Protein AF-L1JB18-F1 (afdb_monomer)

Nearest PDB structures (foldseek):
  7zw0-assembly1_sh  TM=7.018E-01  e=2.879E-09  Saccharomyces cerevisiae W303

Foldseek 3Di:
DQDAPQPAAQLRPDGGRDGPDPDPRNHAPAACQPQAPLNPDGGRHGRHHDHGDHQPDWDQDWDAAPVNPFIDGDGDGRSPPPHRQQQDWDPDQDPVNDHPPDTDGRDHPVDDDDADPDLQQDQDPVNPDGDPGD

Structure (mmCIF, N/CA/C/O backbone):
data_AF-L1JB18-F1
#
_entry.id   AF-L1JB18-F1
#
loop_
_atom_site.group_PDB
_atom_site.id
_atom_site.type_symbol
_atom_site.label_atom_id
_atom_site.label_alt_id
_atom_site.label_comp_id
_atom_site.label_asym_id
_atom_site.label_entity_id
_atom_site.label_seq_id
_atom_site.pdbx_PDB_ins_code
_atom_site.Cartn_x
_atom_site.Cartn_y
_atom_site.Cartn_z
_atom_site.occupancy
_atom_site.B_iso_or_equiv
_atom_site.auth_seq_id
_atom_site.auth_comp_id
_atom_site.auth_asym_id
_atom_site.au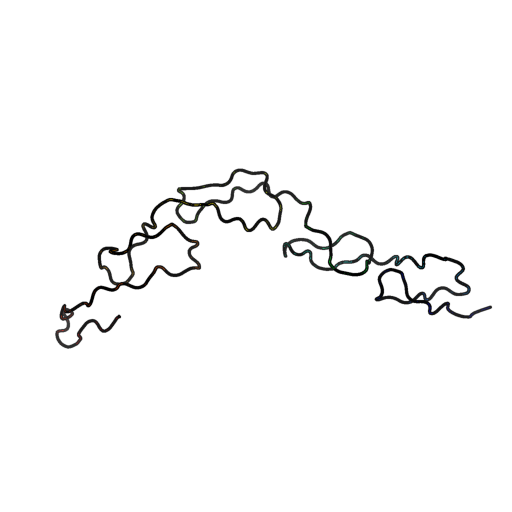th_atom_id
_atom_site.pdbx_PDB_model_num
ATOM 1 N N . CYS A 1 1 ? -29.312 -8.547 40.443 1.00 72.00 1 CYS A N 1
ATOM 2 C CA . CYS A 1 1 ? -29.649 -8.627 39.005 1.00 72.00 1 CYS A CA 1
ATOM 3 C C . CYS A 1 1 ? -28.509 -9.378 38.309 1.00 72.00 1 CYS A C 1
ATOM 5 O O . CYS A 1 1 ? -27.365 -9.090 38.623 1.00 72.00 1 CYS A O 1
ATOM 7 N N . ASN A 1 2 ? -28.805 -10.360 37.449 1.00 80.50 2 ASN A N 1
ATOM 8 C CA . ASN A 1 2 ? -27.811 -11.161 36.703 1.00 80.50 2 ASN A CA 1
ATOM 9 C C . ASN A 1 2 ? -27.931 -10.946 35.180 1.00 80.50 2 ASN A C 1
ATOM 11 O O . ASN A 1 2 ? -27.566 -11.804 34.385 1.00 80.50 2 ASN A O 1
ATOM 15 N N . GLN A 1 3 ? -28.494 -9.809 34.765 1.00 84.12 3 GLN A N 1
ATOM 16 C CA . GLN A 1 3 ? -28.699 -9.485 33.355 1.00 84.12 3 GLN A CA 1
ATOM 17 C C . GLN A 1 3 ? -27.407 -8.916 32.762 1.00 84.12 3 GLN A C 1
ATOM 19 O O . GLN A 1 3 ? -26.845 -7.945 33.281 1.00 84.12 3 GLN A O 1
ATOM 24 N N . THR A 1 4 ? -26.942 -9.526 31.675 1.00 89.44 4 THR A N 1
ATOM 25 C CA . THR A 1 4 ? -25.852 -8.999 30.848 1.00 89.44 4 THR A CA 1
ATOM 26 C C . THR A 1 4 ? -26.309 -7.735 30.134 1.00 89.44 4 THR A C 1
ATOM 28 O O . THR A 1 4 ? -27.431 -7.688 29.636 1.00 89.44 4 THR A O 1
ATOM 31 N N . CYS A 1 5 ? -25.441 -6.730 30.036 1.00 90.62 5 CYS A N 1
ATOM 32 C CA . CYS A 1 5 ? -25.796 -5.450 29.428 1.00 90.62 5 CYS A CA 1
ATOM 33 C C . CYS A 1 5 ? -26.253 -5.564 27.962 1.00 90.62 5 CYS A C 1
ATOM 35 O O . CYS A 1 5 ? -27.242 -4.949 27.572 1.00 90.62 5 CYS A O 1
ATOM 37 N N . GLY A 1 6 ? -25.525 -6.314 27.126 1.00 88.50 6 GLY A N 1
ATOM 38 C CA . GLY A 1 6 ? -25.871 -6.535 25.716 1.00 88.50 6 GLY A CA 1
ATOM 39 C C . GLY A 1 6 ? -25.710 -5.314 24.796 1.00 88.50 6 GLY A C 1
ATOM 40 O O . GLY A 1 6 ? -25.857 -5.443 23.582 1.00 88.50 6 GLY A O 1
ATOM 41 N N . LYS A 1 7 ? -25.379 -4.130 25.330 1.00 89.81 7 LYS A N 1
ATOM 42 C CA . LYS A 1 7 ? -25.145 -2.914 24.536 1.00 89.81 7 LYS A CA 1
ATOM 43 C C . LYS A 1 7 ? -23.860 -3.017 23.712 1.00 89.81 7 LYS A C 1
ATOM 45 O O . LYS A 1 7 ? -22.866 -3.600 24.147 1.00 89.81 7 LYS A O 1
ATOM 50 N N . MET A 1 8 ? -23.871 -2.409 22.529 1.00 90.88 8 MET A N 1
ATOM 51 C CA . MET A 1 8 ? -22.717 -2.370 21.631 1.00 90.88 8 MET A CA 1
ATOM 52 C C . MET A 1 8 ? -21.610 -1.471 22.192 1.00 90.88 8 MET A C 1
ATOM 54 O O . MET A 1 8 ? -21.865 -0.337 22.594 1.00 90.88 8 MET A O 1
ATOM 58 N N . LEU A 1 9 ? -20.379 -1.979 22.190 1.00 90.88 9 LEU A N 1
ATOM 59 C CA . LEU A 1 9 ? -19.195 -1.231 22.587 1.00 90.88 9 LEU A CA 1
ATOM 60 C C . LEU A 1 9 ? -18.865 -0.142 21.559 1.00 90.88 9 LEU A C 1
ATOM 62 O O . LEU A 1 9 ? -19.212 -0.239 20.379 1.00 90.88 9 LEU A O 1
ATOM 66 N N . SER A 1 10 ? -18.122 0.875 21.987 1.00 89.62 10 SER A N 1
ATOM 67 C CA . SER A 1 10 ? -17.729 2.030 21.170 1.00 89.62 10 SER A CA 1
ATOM 68 C C . SER A 1 10 ? -16.944 1.669 19.899 1.00 89.62 10 SER A C 1
ATOM 70 O O . SER A 1 10 ? -16.920 2.442 18.938 1.00 89.62 10 SER A O 1
ATOM 72 N N . CYS A 1 11 ? -16.344 0.474 19.842 1.00 89.25 11 CYS A N 1
ATOM 73 C CA . CYS A 1 11 ? -15.689 -0.049 18.645 1.00 89.25 11 CYS A CA 1
ATOM 74 C C . CYS A 1 11 ? -16.664 -0.437 17.517 1.00 89.25 11 CYS A C 1
ATOM 76 O O . CYS A 1 11 ? -16.260 -0.492 16.356 1.00 89.25 11 CYS A O 1
ATOM 78 N N . GLY A 1 12 ? -17.937 -0.693 17.835 1.00 88.19 12 GLY A N 1
ATOM 79 C CA . GLY A 1 12 ? -18.968 -1.105 16.879 1.00 88.19 12 GLY A CA 1
ATOM 80 C C . GLY A 1 12 ? -18.887 -2.563 16.413 1.00 88.19 12 GLY A C 1
ATOM 81 O O . GLY A 1 12 ? -19.592 -2.919 15.475 1.00 88.19 12 GLY A O 1
ATOM 82 N N . GLN A 1 13 ? -18.025 -3.388 17.019 1.00 87.25 13 GLN A N 1
ATOM 83 C CA . GLN A 1 13 ? -17.864 -4.813 16.674 1.00 87.25 13 GLN A CA 1
ATOM 84 C C . GLN A 1 13 ? -18.062 -5.764 17.859 1.00 87.25 13 GLN A C 1
ATOM 86 O O . GLN A 1 13 ? -18.291 -6.951 17.655 1.00 87.25 13 GLN A O 1
ATOM 91 N N . HIS A 1 14 ? -17.992 -5.259 19.089 1.00 89.75 14 HIS A N 1
ATOM 92 C CA . HIS A 1 14 ? -18.117 -6.062 20.300 1.00 89.75 14 HIS A CA 1
ATOM 93 C C . HIS A 1 14 ? -19.327 -5.617 21.116 1.00 89.75 14 HIS A C 1
ATOM 95 O O . HIS A 1 14 ? -19.746 -4.460 21.048 1.00 89.75 14 HIS A O 1
ATOM 101 N N . VAL A 1 15 ? -19.873 -6.536 21.903 1.00 91.44 15 VAL A N 1
ATOM 102 C CA . VAL A 1 15 ? -20.998 -6.289 22.809 1.00 91.44 15 VAL A CA 1
ATOM 103 C C . VAL A 1 15 ? -20.531 -6.381 24.255 1.00 91.44 15 VAL A C 1
ATOM 105 O O . VAL A 1 15 ? -19.619 -7.138 24.582 1.00 91.44 15 VAL A O 1
ATOM 108 N N . CYS A 1 16 ? -21.137 -5.587 25.130 1.00 91.94 16 CYS A N 1
ATOM 109 C CA . CYS A 1 16 ? -20.831 -5.604 26.549 1.00 91.94 16 CYS A CA 1
ATOM 110 C C . CYS A 1 16 ? -21.455 -6.832 27.215 1.00 91.94 16 CYS A C 1
ATOM 112 O O . CYS A 1 16 ? -22.678 -6.979 27.260 1.00 91.94 16 CYS A O 1
ATOM 114 N N . ILE A 1 17 ? -20.597 -7.690 27.766 1.00 89.44 17 ILE A N 1
ATOM 115 C CA . ILE A 1 17 ? -20.983 -8.920 28.473 1.00 89.44 17 ILE A CA 1
ATOM 116 C C . ILE A 1 17 ? -21.028 -8.748 29.999 1.00 89.44 17 ILE A C 1
ATOM 118 O O . ILE A 1 17 ? -21.299 -9.704 30.719 1.00 89.44 17 ILE A O 1
ATOM 122 N N . LEU A 1 18 ? -20.763 -7.539 30.506 1.00 89.12 18 LEU A N 1
ATOM 123 C CA . LEU A 1 18 ? -20.777 -7.260 31.941 1.00 89.12 18 LEU A CA 1
ATOM 124 C C . LEU A 1 18 ? -22.207 -7.329 32.491 1.00 89.12 18 LEU A C 1
ATOM 126 O O . LEU A 1 18 ? -23.150 -6.806 31.886 1.00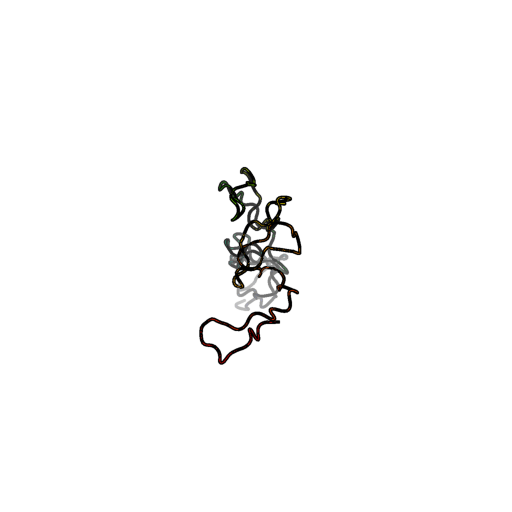 89.12 18 LEU A O 1
ATOM 130 N N . ALA A 1 19 ? -22.355 -7.954 33.659 1.00 91.12 19 ALA A N 1
ATOM 131 C CA . ALA A 1 19 ? -23.605 -7.962 34.406 1.00 91.12 19 ALA A CA 1
ATOM 132 C C . ALA A 1 19 ? -23.803 -6.611 35.107 1.00 91.12 19 ALA A C 1
ATOM 134 O O . ALA A 1 19 ? -22.873 -6.102 35.729 1.00 91.12 19 ALA A O 1
ATOM 135 N N . CYS A 1 20 ? -25.009 -6.043 35.021 1.00 87.56 20 CYS A N 1
ATOM 136 C CA . CYS A 1 20 ? -25.344 -4.747 35.636 1.00 87.56 20 CYS A CA 1
ATOM 137 C C . CYS A 1 20 ? -24.374 -3.603 35.264 1.00 87.56 20 CYS A C 1
ATOM 139 O O . CYS A 1 20 ? -23.924 -2.856 36.128 1.00 87.56 20 CYS A O 1
ATOM 141 N N . CYS A 1 21 ? -24.019 -3.483 33.982 1.00 87.50 21 CYS A N 1
ATOM 142 C CA . CYS A 1 21 ? -23.094 -2.450 33.511 1.00 87.50 21 CYS A CA 1
ATOM 143 C C . CYS A 1 21 ? -23.711 -1.039 33.590 1.00 87.50 21 CYS A C 1
ATOM 145 O O . CYS A 1 21 ? -24.758 -0.799 32.988 1.00 87.50 21 CYS A O 1
ATOM 147 N N . ASP A 1 22 ? -23.020 -0.118 34.268 1.00 88.12 22 ASP A N 1
ATOM 148 C CA . ASP A 1 22 ? -23.385 1.307 34.387 1.00 88.12 22 ASP A CA 1
ATOM 149 C C . ASP A 1 22 ? -22.492 2.232 33.533 1.00 88.12 22 ASP A C 1
ATOM 151 O O . ASP A 1 22 ? -22.695 3.439 33.477 1.00 88.12 22 ASP A O 1
ATOM 155 N N . ASP A 1 23 ? -21.501 1.680 32.823 1.00 86.38 23 ASP A N 1
ATOM 156 C CA . ASP A 1 23 ? -20.557 2.486 32.044 1.00 86.38 23 ASP A CA 1
ATOM 157 C C . ASP A 1 23 ? -21.284 3.213 30.894 1.00 86.38 23 ASP A C 1
ATOM 159 O O . ASP A 1 23 ? -21.859 2.559 30.027 1.00 86.38 23 ASP A O 1
ATOM 163 N N . PRO A 1 24 ? -21.286 4.552 30.815 1.00 85.94 24 PRO A N 1
ATOM 164 C CA . PRO A 1 24 ? -22.013 5.256 29.759 1.00 85.94 24 PRO A CA 1
ATOM 165 C C . PRO A 1 24 ? -21.299 5.195 28.399 1.00 85.94 24 PRO A C 1
ATOM 167 O O . PRO A 1 24 ? -21.940 5.378 27.365 1.00 85.94 24 PRO A O 1
ATOM 170 N N . LEU A 1 25 ? -19.987 4.934 28.377 1.00 85.81 25 LEU A N 1
ATOM 171 C CA . LEU A 1 25 ? -19.157 5.005 27.169 1.00 85.81 25 LEU A CA 1
ATOM 172 C C . LEU A 1 25 ? -18.996 3.658 26.453 1.00 85.81 25 LEU A C 1
ATOM 174 O O . LEU A 1 25 ? -18.649 3.638 25.271 1.00 85.81 25 LEU A O 1
ATOM 178 N N . HIS A 1 26 ? -19.235 2.550 27.154 1.00 89.75 26 HIS A N 1
ATOM 179 C CA . HIS A 1 26 ? -19.095 1.180 26.676 1.00 89.75 26 HIS A CA 1
ATOM 180 C C . HIS A 1 26 ? -17.771 0.985 25.917 1.00 89.75 26 HIS A C 1
ATOM 182 O O . HIS A 1 26 ? -17.737 0.542 24.767 1.00 89.75 26 HIS A O 1
ATOM 188 N N . LEU A 1 27 ? -16.656 1.377 26.543 1.00 88.75 27 LEU A N 1
ATOM 189 C CA . LEU A 1 27 ? -15.332 1.298 25.925 1.00 88.75 27 LEU A CA 1
ATOM 190 C C . LEU A 1 27 ? -14.919 -0.156 25.692 1.00 88.75 27 LEU A C 1
ATOM 192 O O . LEU A 1 27 ? -15.012 -0.998 26.582 1.00 88.75 27 LEU A O 1
ATOM 196 N N . CYS A 1 28 ? -14.409 -0.448 24.497 1.00 89.44 28 CYS A N 1
ATOM 197 C CA . CYS A 1 28 ? -13.895 -1.776 24.201 1.00 89.44 28 CYS A CA 1
ATOM 198 C C . CYS A 1 28 ? -12.505 -1.980 24.845 1.00 89.44 28 CYS A C 1
ATOM 200 O O . CYS A 1 28 ? -11.597 -1.186 24.573 1.00 89.44 28 CYS A O 1
ATOM 202 N N . PRO A 1 29 ? -12.313 -3.018 25.682 1.00 86.62 29 PRO A N 1
ATOM 203 C CA . PRO A 1 29 ? -11.020 -3.296 26.308 1.00 86.62 29 PRO A CA 1
ATOM 204 C C . PRO A 1 29 ? -10.048 -4.026 25.370 1.00 86.62 29 PRO A C 1
ATOM 206 O O . PRO A 1 29 ? -8.845 -3.996 25.611 1.00 86.62 29 PRO A O 1
ATOM 209 N N . GLU A 1 30 ? -10.564 -4.648 24.310 1.00 89.75 30 GLU A N 1
ATOM 210 C CA . GLU A 1 30 ? -9.790 -5.453 23.367 1.00 89.75 30 GLU A CA 1
ATOM 211 C C . GLU A 1 30 ? -8.807 -4.581 22.564 1.00 89.75 30 GLU A C 1
ATOM 213 O O . GLU A 1 30 ? -9.163 -3.468 22.144 1.00 89.75 30 GLU A O 1
ATOM 218 N N . PRO A 1 31 ? -7.584 -5.068 22.292 1.00 91.81 31 PRO A N 1
ATOM 219 C CA . PRO A 1 31 ? -6.696 -4.432 21.332 1.00 91.81 31 PRO A CA 1
ATOM 220 C C . PRO A 1 31 ? -7.277 -4.543 19.919 1.00 91.81 31 PRO A C 1
ATOM 222 O O . PRO A 1 31 ? -7.990 -5.484 19.578 1.00 91.81 31 PRO A O 1
ATOM 225 N N . CYS A 1 32 ? -6.968 -3.570 19.067 1.00 92.25 32 CYS A N 1
ATOM 226 C CA . CYS A 1 32 ? -7.426 -3.577 17.686 1.00 92.25 32 CYS A CA 1
ATOM 227 C C . CYS A 1 32 ? -6.808 -4.733 16.884 1.00 92.25 32 CYS A C 1
ATOM 229 O O . CYS A 1 32 ? -7.517 -5.404 16.139 1.00 92.25 32 CYS A O 1
ATOM 231 N N . GLY A 1 33 ? -5.487 -4.931 16.978 1.00 90.94 33 GLY A N 1
ATOM 232 C CA . GLY A 1 33 ? -4.761 -6.044 16.349 1.00 90.94 33 GLY A CA 1
ATOM 233 C C . GLY A 1 33 ? -4.771 -6.070 14.812 1.00 90.94 33 GLY A C 1
ATOM 234 O O . GLY A 1 33 ? -4.079 -6.882 14.204 1.00 90.94 33 GLY A O 1
ATOM 235 N N . ARG A 1 34 ? -5.520 -5.180 14.149 1.00 91.94 34 ARG A N 1
ATOM 236 C CA . ARG A 1 34 ? -5.628 -5.107 12.685 1.00 91.94 34 ARG A CA 1
ATOM 237 C C . ARG A 1 34 ? -4.316 -4.643 12.056 1.00 91.94 34 ARG A C 1
ATOM 239 O O . ARG A 1 34 ? -3.658 -3.740 12.570 1.00 91.94 34 ARG A O 1
ATOM 246 N N . GLN A 1 35 ? -3.956 -5.216 10.910 1.00 92.31 35 GLN A N 1
ATOM 247 C CA . GLN A 1 35 ? -2.770 -4.807 10.156 1.00 92.31 35 GLN A CA 1
ATOM 248 C C . GLN A 1 35 ? -2.920 -3.358 9.667 1.00 92.31 35 GLN A C 1
ATOM 250 O O . GLN A 1 35 ? -3.927 -2.980 9.062 1.00 92.31 35 GLN A O 1
ATOM 255 N N . LEU A 1 36 ? -1.914 -2.530 9.948 1.00 91.88 36 LEU A N 1
ATOM 256 C CA . LEU A 1 36 ? -1.870 -1.134 9.529 1.00 91.88 36 LEU A CA 1
ATOM 257 C C . LEU A 1 36 ? -1.761 -1.028 8.002 1.00 91.88 36 LEU A C 1
ATOM 259 O O . LEU A 1 36 ? -1.223 -1.925 7.349 1.00 91.88 36 LEU A O 1
ATOM 263 N N . PRO A 1 37 ? -2.163 0.111 7.408 1.00 87.25 37 PRO A N 1
ATOM 264 C CA . PRO A 1 37 ? -2.096 0.313 5.957 1.00 87.25 37 PRO A CA 1
ATOM 265 C C . PRO A 1 37 ? -0.676 0.229 5.366 1.00 87.25 37 PRO A C 1
ATOM 267 O O . PRO A 1 37 ? -0.529 0.137 4.150 1.00 87.25 37 PRO A O 1
ATOM 270 N N . CYS A 1 38 ? 0.376 0.265 6.194 1.00 86.69 38 CYS A N 1
ATOM 271 C CA . CYS A 1 38 ? 1.750 0.037 5.744 1.00 86.69 38 CYS A CA 1
ATOM 272 C C . CYS A 1 38 ? 2.064 -1.439 5.443 1.00 86.69 38 CYS A C 1
ATOM 274 O O . CYS A 1 38 ? 3.082 -1.706 4.814 1.00 86.69 38 CYS A O 1
ATOM 276 N N . GLY A 1 39 ? 1.230 -2.386 5.888 1.00 87.38 39 GLY A N 1
ATOM 277 C CA . GLY A 1 39 ? 1.403 -3.821 5.648 1.00 87.38 39 GLY A CA 1
ATOM 278 C C . GLY A 1 39 ? 2.489 -4.503 6.489 1.00 87.38 39 GLY A C 1
ATOM 279 O O . GLY A 1 39 ? 2.623 -5.716 6.411 1.00 87.38 39 GLY A O 1
ATOM 280 N N . LEU A 1 40 ? 3.241 -3.764 7.306 1.00 87.31 40 LEU A N 1
ATOM 281 C CA . LEU A 1 40 ? 4.351 -4.308 8.105 1.00 87.31 40 LEU A CA 1
ATOM 282 C C . LEU A 1 40 ? 4.079 -4.315 9.613 1.00 87.31 40 LEU A C 1
ATOM 284 O O . LEU A 1 40 ? 4.727 -5.045 10.350 1.00 87.31 40 LEU A O 1
ATOM 288 N N . HIS A 1 41 ? 3.139 -3.493 10.072 1.00 89.88 41 HIS A N 1
ATOM 289 C CA . HIS A 1 41 ? 2.878 -3.273 11.491 1.00 89.88 41 HIS A CA 1
ATOM 290 C C . HIS A 1 41 ? 1.410 -3.538 11.817 1.00 89.88 41 HIS A C 1
ATOM 292 O O . HIS A 1 41 ? 0.543 -3.398 10.952 1.00 89.88 41 HIS A O 1
ATOM 298 N N . PHE A 1 42 ? 1.134 -3.867 13.074 1.00 91.44 42 PHE A N 1
ATOM 299 C CA . PHE A 1 42 ? -0.213 -4.079 13.597 1.00 91.44 42 PHE A CA 1
ATOM 300 C C . PHE A 1 42 ? -0.668 -2.871 14.420 1.00 91.44 42 PHE A C 1
ATOM 302 O O . PHE A 1 42 ? 0.145 -2.090 14.910 1.00 91.44 42 PHE A O 1
ATOM 309 N N . CYS A 1 43 ? -1.979 -2.666 14.509 1.00 92.19 43 CYS A N 1
ATOM 310 C CA . CYS A 1 43 ? -2.573 -1.585 15.280 1.00 92.19 43 CYS A CA 1
ATOM 311 C C . CYS A 1 43 ? -2.534 -1.929 16.772 1.00 92.19 43 CYS A C 1
ATOM 313 O O . CYS A 1 43 ? -3.226 -2.841 17.221 1.00 92.19 43 CYS A O 1
ATOM 315 N N . GLU A 1 44 ? -1.739 -1.166 17.518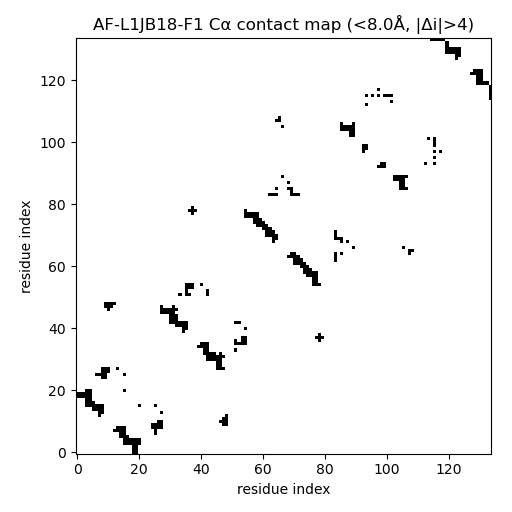 1.00 90.44 44 GLU A N 1
ATOM 316 C CA . GLU A 1 44 ? -1.574 -1.285 18.974 1.00 90.44 44 GLU A CA 1
ATOM 317 C C . GLU A 1 44 ? -2.605 -0.455 19.758 1.00 90.44 44 GLU A C 1
ATOM 319 O O . GLU A 1 44 ? -2.628 -0.469 20.986 1.00 90.44 44 GLU A O 1
ATOM 324 N N . ASP A 1 45 ? -3.465 0.290 19.059 1.00 90.25 45 ASP A N 1
ATOM 325 C CA . ASP A 1 45 ? -4.541 1.046 19.688 1.00 90.25 45 ASP A CA 1
ATOM 326 C C . ASP A 1 45 ? -5.645 0.115 20.206 1.00 90.25 45 ASP A C 1
ATOM 328 O O . ASP A 1 45 ? -5.809 -1.029 19.763 1.00 90.25 45 ASP A O 1
ATOM 332 N N . ARG A 1 46 ? -6.470 0.645 21.112 1.00 90.62 46 ARG A N 1
ATOM 333 C CA . ARG A 1 46 ? -7.710 -0.019 21.530 1.00 90.62 46 ARG A CA 1
ATOM 334 C C . ARG A 1 46 ? -8.623 -0.233 20.328 1.00 90.62 46 ARG A C 1
ATOM 336 O O . ARG A 1 46 ? -8.587 0.532 19.359 1.00 90.62 46 ARG A O 1
ATOM 343 N N . CYS A 1 47 ? -9.461 -1.262 20.398 1.00 91.75 47 CYS A N 1
ATOM 344 C CA . CYS A 1 47 ? -10.438 -1.531 19.358 1.00 91.75 47 CYS A CA 1
ATOM 345 C C . CYS A 1 47 ? -11.297 -0.283 19.118 1.00 91.75 47 CYS A C 1
ATOM 347 O O . CYS A 1 47 ? -11.845 0.323 20.039 1.00 91.75 47 CYS A O 1
ATOM 349 N N . HIS A 1 48 ? -11.372 0.123 17.857 1.00 90.62 48 HIS A N 1
ATOM 350 C CA . HIS A 1 48 ? -11.929 1.404 17.458 1.00 90.62 48 HIS A CA 1
ATOM 351 C C . HIS A 1 48 ? -12.776 1.237 16.201 1.00 90.62 48 HIS A C 1
ATOM 353 O O . HIS A 1 48 ? -12.530 0.367 15.360 1.00 90.62 48 HIS A O 1
ATOM 359 N N . LYS A 1 49 ? -13.745 2.130 16.027 1.00 89.94 49 LYS A N 1
ATOM 360 C CA . LYS A 1 49 ? -14.569 2.160 14.823 1.00 89.94 49 LYS A CA 1
ATOM 361 C C . LYS A 1 49 ? -13.769 2.7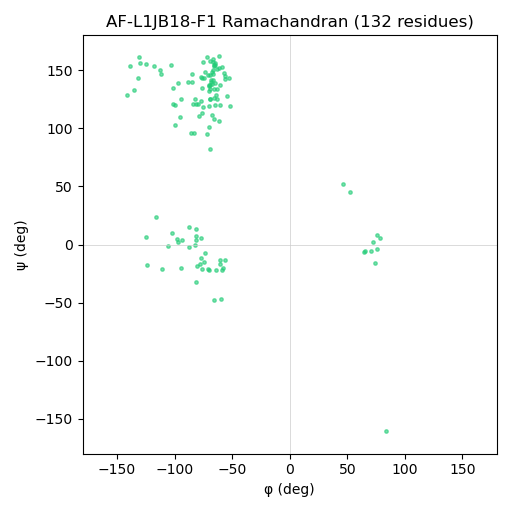27 13.642 1.00 89.94 49 LYS A C 1
ATOM 363 O O . LYS A 1 49 ? -12.966 3.643 13.804 1.00 89.94 49 LYS A O 1
ATOM 368 N N . GLY A 1 50 ? -13.987 2.195 12.441 1.00 89.00 50 GLY A N 1
ATOM 369 C CA . GLY A 1 50 ? -13.385 2.716 11.207 1.00 89.00 50 GLY A CA 1
ATOM 370 C C . GLY A 1 50 ? -11.962 2.223 10.916 1.00 89.00 50 GLY A C 1
ATOM 371 O O . GLY A 1 50 ? -11.542 1.167 11.393 1.00 89.00 50 GLY A O 1
ATOM 372 N N . LYS A 1 51 ? -11.240 2.964 10.062 1.00 89.50 51 LYS A N 1
ATOM 373 C CA . LYS A 1 51 ? -9.894 2.608 9.575 1.00 89.50 51 LYS A CA 1
ATOM 374 C C . LYS A 1 51 ? -8.830 2.873 10.638 1.00 89.50 51 LYS A C 1
ATOM 376 O O . LYS A 1 51 ? -8.918 3.862 11.360 1.00 89.50 51 LYS A O 1
ATOM 381 N N . CYS A 1 52 ? -7.818 2.009 10.709 1.00 90.88 52 CYS A N 1
ATOM 382 C CA . CYS A 1 52 ? -6.681 2.207 11.606 1.00 90.88 52 CYS A CA 1
ATOM 383 C C . CYS A 1 52 ? -5.878 3.451 11.219 1.00 90.88 52 CYS A C 1
ATOM 385 O O . CYS A 1 52 ? -5.858 3.868 10.053 1.00 90.88 52 CYS A O 1
ATOM 387 N N . ARG A 1 53 ? -5.188 4.028 12.206 1.00 88.56 53 ARG A N 1
ATOM 388 C CA . ARG A 1 53 ? -4.300 5.171 11.988 1.00 88.56 53 ARG A CA 1
ATOM 389 C C . ARG A 1 53 ? -3.153 4.823 11.034 1.00 88.56 53 ARG A C 1
ATOM 391 O O . ARG A 1 53 ? -2.843 3.658 10.784 1.00 88.56 53 ARG A O 1
ATOM 398 N N . LYS A 1 54 ? -2.503 5.846 10.476 1.00 88.19 54 LYS A N 1
ATOM 399 C CA . LYS A 1 54 ? -1.285 5.639 9.679 1.00 88.19 54 LYS A CA 1
ATOM 400 C C . LYS A 1 54 ? -0.158 5.122 10.574 1.00 88.19 54 LYS A C 1
ATOM 402 O O . LYS A 1 54 ? -0.137 5.377 11.776 1.00 88.19 54 LYS A O 1
ATOM 407 N N . CYS A 1 55 ? 0.791 4.417 9.967 1.00 88.75 55 CYS A N 1
ATOM 408 C CA . CYS A 1 55 ? 1.977 3.980 10.682 1.00 88.75 55 CYS A CA 1
ATOM 409 C C . CYS A 1 55 ? 2.818 5.196 11.100 1.00 88.75 55 CYS A C 1
ATOM 411 O O . CYS A 1 55 ? 3.174 6.017 10.255 1.00 88.75 55 CYS A O 1
ATOM 413 N N . SER A 1 56 ? 3.126 5.296 12.394 1.00 86.00 56 SER A N 1
ATOM 414 C CA . SER A 1 56 ? 3.991 6.348 12.954 1.00 86.00 56 SER A CA 1
ATOM 415 C C . SER A 1 56 ? 5.455 5.919 13.062 1.00 86.00 56 SER A C 1
ATOM 417 O O . SER A 1 56 ? 6.269 6.666 13.595 1.00 86.00 56 SER A O 1
ATOM 419 N N . GLN A 1 57 ? 5.788 4.719 12.582 1.00 86.56 57 GLN A N 1
ATOM 420 C CA . GLN A 1 57 ? 7.150 4.204 12.625 1.00 86.56 57 GLN A CA 1
ATOM 421 C C . GLN A 1 57 ? 8.010 4.856 11.544 1.00 86.56 57 GLN A C 1
ATOM 423 O O . GLN A 1 57 ? 7.553 5.110 10.422 1.00 86.56 57 GLN A O 1
ATOM 428 N N . TRP A 1 58 ? 9.272 5.091 11.886 1.00 86.12 58 TRP A N 1
ATOM 429 C CA . TRP A 1 58 ? 10.290 5.566 10.961 1.00 86.12 58 TRP A CA 1
ATOM 430 C C . TRP A 1 58 ? 11.115 4.389 10.451 1.00 86.12 58 TRP A C 1
ATOM 432 O O . TRP A 1 58 ? 11.456 3.469 11.187 1.00 86.12 58 TRP A O 1
ATOM 442 N N . VAL A 1 59 ? 11.427 4.420 9.165 1.00 84.88 59 VAL A N 1
ATOM 443 C CA . VAL A 1 59 ? 12.294 3.466 8.491 1.00 84.88 59 VAL A CA 1
ATOM 444 C C . VAL A 1 59 ? 13.671 4.105 8.370 1.00 84.88 59 VAL A C 1
ATOM 446 O O . VAL A 1 59 ? 13.824 5.165 7.756 1.00 84.88 59 VAL A O 1
ATOM 449 N N . TYR A 1 60 ? 14.664 3.448 8.967 1.00 84.38 60 TYR A N 1
ATOM 450 C CA . TYR A 1 60 ? 16.057 3.902 9.005 1.00 84.38 60 TYR A CA 1
ATOM 451 C C . TYR A 1 60 ? 16.939 3.244 7.938 1.00 84.38 60 TYR A C 1
ATOM 453 O O . TYR A 1 60 ? 18.141 3.486 7.880 1.00 84.38 60 TYR A O 1
ATOM 461 N N . THR A 1 61 ? 16.348 2.435 7.063 1.00 79.50 61 THR A N 1
ATOM 462 C CA . THR A 1 61 ? 17.044 1.847 5.920 1.00 79.50 61 THR A CA 1
ATOM 463 C C . THR A 1 61 ? 17.039 2.813 4.742 1.00 79.50 61 THR A C 1
ATOM 465 O O . THR A 1 61 ? 16.025 3.458 4.458 1.00 79.50 61 THR A O 1
ATOM 468 N N . SER A 1 62 ? 18.153 2.890 4.019 1.00 77.56 62 SER A N 1
ATOM 469 C CA . SER A 1 62 ? 18.218 3.630 2.763 1.00 77.56 62 SER A CA 1
ATOM 470 C C . SER A 1 62 ? 17.400 2.917 1.686 1.00 77.56 62 SER A C 1
ATOM 472 O O . SER A 1 62 ? 17.500 1.704 1.502 1.00 77.56 62 SER A O 1
ATOM 474 N N . LEU A 1 63 ? 16.585 3.675 0.950 1.00 78.06 63 LEU A N 1
ATOM 475 C CA . LEU A 1 63 ? 15.920 3.157 -0.242 1.00 78.06 63 LEU A CA 1
ATOM 476 C C . LEU A 1 63 ? 16.757 3.536 -1.454 1.00 78.06 63 LEU A C 1
ATOM 478 O O . LEU A 1 63 ? 16.825 4.710 -1.818 1.00 78.06 63 LEU A O 1
ATOM 482 N N . VAL A 1 64 ? 17.396 2.552 -2.072 1.00 79.31 64 VAL A N 1
ATOM 483 C CA . VAL A 1 64 ? 18.232 2.760 -3.255 1.00 79.31 64 VAL A CA 1
ATOM 484 C C . VAL A 1 64 ? 17.451 2.342 -4.497 1.00 79.31 64 VAL A C 1
ATOM 486 O O . VAL A 1 64 ? 16.796 1.301 -4.519 1.00 79.31 64 VAL A O 1
ATOM 489 N N . CYS A 1 65 ? 17.499 3.170 -5.538 1.00 79.56 65 CYS A N 1
ATOM 490 C CA . CYS A 1 65 ? 17.032 2.812 -6.870 1.00 79.56 65 CYS A CA 1
ATOM 491 C C . CYS A 1 65 ? 17.694 1.503 -7.311 1.00 79.56 65 CYS A C 1
ATOM 493 O O . CYS A 1 65 ? 18.888 1.314 -7.094 1.00 79.56 65 CYS A O 1
ATOM 495 N N . ALA A 1 66 ? 16.975 0.641 -8.029 1.00 75.44 66 ALA A N 1
ATOM 496 C CA . ALA A 1 66 ? 17.574 -0.563 -8.613 1.00 75.44 66 ALA A CA 1
ATOM 497 C C . ALA A 1 66 ? 18.741 -0.255 -9.576 1.00 75.44 66 ALA A C 1
ATOM 499 O O . ALA A 1 66 ? 19.594 -1.103 -9.813 1.00 75.44 66 ALA A O 1
ATOM 500 N N . CYS A 1 67 ? 18.776 0.966 -10.111 1.00 77.25 67 CYS A N 1
ATOM 501 C CA . CYS A 1 67 ? 19.851 1.512 -10.928 1.00 77.25 67 CYS A CA 1
ATOM 502 C C . CYS A 1 67 ? 21.098 1.958 -10.138 1.00 77.25 67 CYS A C 1
ATOM 504 O O . CYS A 1 67 ? 22.106 2.297 -10.747 1.00 77.25 67 CYS A O 1
ATOM 506 N N . GLY A 1 68 ? 21.025 2.048 -8.805 1.00 76.69 68 GLY A N 1
ATOM 507 C CA . GLY A 1 68 ? 22.099 2.545 -7.934 1.00 76.69 68 GLY A CA 1
ATOM 508 C C . GLY A 1 68 ? 22.316 4.065 -7.953 1.00 76.69 68 GLY A C 1
ATOM 509 O O . GLY A 1 68 ? 22.926 4.602 -7.037 1.00 76.69 68 GLY A O 1
ATOM 510 N N . SER A 1 69 ? 21.789 4.783 -8.948 1.00 78.44 69 SER A N 1
ATOM 511 C CA . SER A 1 69 ? 22.077 6.211 -9.165 1.00 78.44 69 SER A CA 1
ATOM 512 C C . SER A 1 69 ? 21.340 7.175 -8.231 1.00 78.44 69 SER A C 1
ATOM 514 O O . SER A 1 69 ? 21.705 8.343 -8.136 1.00 78.44 69 SER A O 1
ATOM 516 N N . THR A 1 70 ? 20.283 6.722 -7.561 1.00 78.12 70 THR A N 1
ATOM 517 C CA . THR A 1 70 ? 19.488 7.562 -6.657 1.00 78.12 70 THR A CA 1
ATOM 518 C C . THR A 1 70 ? 19.204 6.791 -5.383 1.00 78.12 70 THR A C 1
ATOM 520 O O . THR A 1 70 ? 18.778 5.639 -5.438 1.00 78.12 70 THR A O 1
ATOM 523 N N . SER A 1 71 ? 19.417 7.425 -4.236 1.00 80.25 71 SER A N 1
ATOM 524 C CA . SER A 1 71 ? 19.079 6.872 -2.930 1.00 80.25 71 SER A CA 1
ATOM 525 C C . SER A 1 71 ? 18.319 7.903 -2.112 1.00 80.25 71 SER A C 1
ATOM 527 O O . SER A 1 71 ? 18.590 9.101 -2.187 1.00 80.25 71 SER A O 1
ATOM 529 N N . VAL A 1 72 ? 17.345 7.441 -1.333 1.00 80.00 72 VAL A N 1
ATOM 530 C CA . VAL A 1 72 ? 16.692 8.282 -0.336 1.00 80.00 72 VAL A CA 1
ATOM 531 C C . VAL A 1 72 ? 17.257 7.943 1.027 1.00 80.00 72 VAL A C 1
ATOM 533 O O . VAL A 1 72 ? 17.214 6.789 1.465 1.00 80.00 72 VAL A O 1
ATOM 536 N N . LYS A 1 73 ? 17.825 8.967 1.665 1.00 79.19 73 LYS A N 1
ATOM 537 C CA . LYS A 1 73 ? 18.425 8.861 2.990 1.00 79.19 73 LYS A CA 1
ATOM 538 C C . LYS A 1 73 ? 17.331 8.668 4.053 1.00 79.19 73 LYS A C 1
ATOM 540 O O . LYS A 1 73 ? 16.240 9.225 3.906 1.00 79.19 73 LYS A O 1
ATOM 545 N N . PRO A 1 74 ? 17.607 7.894 5.111 1.00 83.06 74 PRO A N 1
ATOM 546 C CA . PRO A 1 74 ? 16.749 7.856 6.290 1.00 83.06 74 PRO A CA 1
ATOM 547 C C . PRO A 1 74 ? 16.762 9.211 7.034 1.00 83.06 74 PRO A C 1
ATOM 549 O O . PRO A 1 74 ? 17.718 9.972 6.869 1.00 83.06 74 PRO A O 1
ATOM 552 N N . PRO A 1 75 ? 15.751 9.515 7.874 1.00 83.38 75 PRO A N 1
ATOM 553 C CA . PRO A 1 75 ? 14.593 8.684 8.213 1.00 83.38 75 PRO A CA 1
ATOM 554 C C . PRO A 1 75 ? 13.409 8.882 7.251 1.00 83.38 75 PRO A C 1
ATOM 556 O O . PRO A 1 75 ? 13.064 9.995 6.859 1.00 83.38 75 PRO A O 1
ATOM 559 N N . ARG A 1 76 ? 12.740 7.783 6.893 1.00 85.25 76 ARG A N 1
ATOM 560 C CA . ARG A 1 76 ? 11.540 7.775 6.037 1.00 85.25 76 ARG A CA 1
ATOM 561 C C . ARG A 1 76 ? 10.318 7.349 6.836 1.00 85.25 76 ARG A C 1
ATOM 563 O O . ARG A 1 76 ? 10.442 6.547 7.752 1.00 85.25 76 ARG A O 1
ATOM 570 N N . LYS A 1 77 ? 9.121 7.822 6.488 1.00 84.88 77 LYS A N 1
ATOM 571 C CA . LYS A 1 77 ? 7.897 7.299 7.116 1.00 84.88 77 LYS A CA 1
ATOM 572 C C . LYS A 1 77 ? 7.638 5.863 6.649 1.00 84.88 77 LYS A C 1
ATOM 574 O O . LYS A 1 77 ? 7.776 5.553 5.466 1.00 84.88 77 LYS A O 1
ATOM 579 N N . CYS A 1 78 ? 7.267 4.971 7.564 1.00 85.19 78 CYS A N 1
ATOM 580 C CA . CYS A 1 78 ? 6.908 3.600 7.214 1.00 85.19 78 CYS A CA 1
ATOM 581 C C . CYS A 1 78 ? 5.670 3.574 6.306 1.00 85.19 78 CYS A C 1
ATOM 583 O O . CYS A 1 78 ? 4.673 4.250 6.561 1.00 85.19 78 CYS A O 1
ATOM 585 N N . GLY A 1 79 ? 5.734 2.779 5.236 1.00 75.81 79 GLY A N 1
ATOM 586 C CA . GLY A 1 79 ? 4.694 2.736 4.208 1.00 75.81 79 GLY A CA 1
ATOM 587 C C . GLY A 1 79 ? 4.757 3.895 3.210 1.00 75.81 79 GLY A C 1
ATOM 588 O O . GLY A 1 79 ? 3.879 3.994 2.353 1.00 75.81 79 GLY A O 1
ATOM 589 N N . ASP A 1 80 ? 5.780 4.753 3.284 1.00 74.94 80 ASP A N 1
ATOM 590 C CA . ASP A 1 80 ? 6.026 5.774 2.274 1.00 74.94 80 ASP A CA 1
ATOM 591 C C . ASP A 1 80 ? 6.547 5.124 0.984 1.00 74.94 80 ASP A C 1
ATOM 593 O O . ASP A 1 80 ? 7.733 4.811 0.821 1.00 74.94 80 ASP A O 1
ATOM 597 N N . LYS A 1 81 ? 5.597 4.875 0.078 1.00 65.56 81 LYS A N 1
ATOM 598 C CA . LYS A 1 81 ? 5.815 4.304 -1.254 1.00 65.56 81 LYS A CA 1
ATOM 599 C C . LYS A 1 81 ? 6.280 5.346 -2.268 1.00 65.56 81 LYS A C 1
ATOM 601 O O . LYS A 1 81 ? 6.237 5.051 -3.461 1.00 65.56 81 LYS A O 1
ATOM 606 N N . SER A 1 82 ? 6.693 6.549 -1.847 1.00 62.94 82 SER A N 1
ATOM 607 C CA . SER A 1 82 ? 7.326 7.465 -2.790 1.00 62.94 82 SER A CA 1
ATOM 608 C C . SER A 1 82 ? 8.598 6.785 -3.298 1.00 62.94 82 SER A C 1
ATOM 610 O O . SER A 1 82 ? 9.577 6.557 -2.571 1.00 62.94 82 SER A O 1
ATOM 612 N N . LEU A 1 83 ? 8.526 6.324 -4.547 1.00 60.53 83 LEU A N 1
ATOM 613 C CA . LEU A 1 83 ? 9.682 5.791 -5.241 1.00 60.53 83 LEU A CA 1
ATOM 614 C C . LEU A 1 83 ? 10.759 6.883 -5.217 1.00 60.53 83 LEU A C 1
ATOM 616 O O . LEU A 1 83 ? 10.417 8.065 -5.320 1.00 60.53 83 LEU A O 1
ATOM 620 N N . PRO A 1 84 ? 12.048 6.528 -5.064 1.00 65.12 84 PRO A N 1
ATOM 621 C CA . PRO A 1 84 ? 13.108 7.486 -5.335 1.00 65.12 84 PRO A CA 1
ATOM 622 C C . PRO A 1 84 ? 12.835 8.040 -6.732 1.00 65.12 84 PRO A C 1
ATOM 624 O O . PRO A 1 84 ? 12.755 7.254 -7.678 1.00 65.12 84 PRO A O 1
ATOM 627 N N . LEU A 1 85 ? 12.624 9.355 -6.849 1.00 66.00 85 LEU A N 1
ATOM 628 C CA . LEU A 1 85 ? 12.396 10.005 -8.135 1.00 66.00 85 LEU A CA 1
ATOM 629 C C . LEU A 1 85 ? 13.717 9.955 -8.903 1.00 66.00 85 LEU A C 1
ATOM 631 O O . LEU A 1 85 ? 14.549 10.856 -8.836 1.00 66.00 85 LEU A O 1
ATOM 635 N N . CYS A 1 86 ? 13.964 8.814 -9.533 1.00 75.06 86 CYS A N 1
ATOM 636 C CA . CYS A 1 86 ? 15.162 8.585 -10.297 1.00 75.06 86 CYS A CA 1
ATOM 637 C C . CYS A 1 86 ? 14.946 9.188 -11.680 1.00 75.06 86 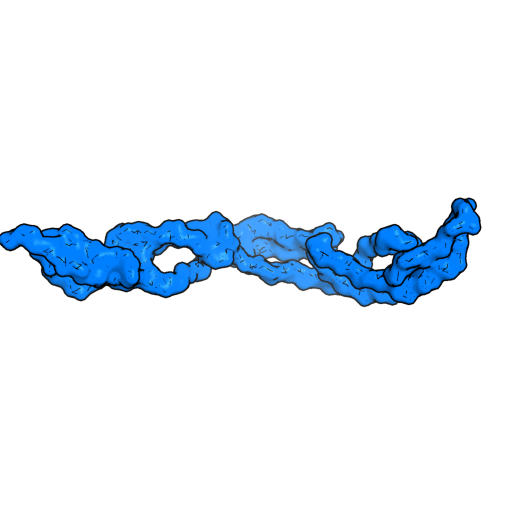CYS A C 1
ATOM 639 O O . CYS A 1 86 ? 14.379 8.557 -12.568 1.00 75.06 86 CYS A O 1
ATOM 641 N N . SER A 1 87 ? 15.419 10.418 -11.855 1.00 76.50 87 SER A N 1
ATOM 642 C CA . SER A 1 87 ? 15.372 11.127 -13.138 1.00 76.50 87 SER A CA 1
ATOM 643 C C . SER A 1 87 ? 16.434 10.644 -14.134 1.00 76.50 87 SER A C 1
ATOM 645 O O . SER A 1 87 ? 16.589 11.231 -15.200 1.00 76.50 87 SER A O 1
ATOM 647 N N . ASN A 1 88 ? 17.188 9.590 -13.802 1.00 82.38 88 ASN A N 1
ATOM 648 C CA . ASN A 1 88 ? 18.164 9.010 -14.718 1.00 82.38 88 ASN A CA 1
ATOM 649 C C . ASN A 1 88 ? 17.464 8.217 -15.825 1.00 82.38 88 ASN A C 1
ATOM 651 O O . ASN A 1 88 ? 16.425 7.598 -15.599 1.00 82.38 88 ASN A O 1
ATOM 655 N N . ILE A 1 89 ? 18.072 8.197 -17.009 1.00 82.75 89 ILE A N 1
ATOM 656 C CA . ILE A 1 89 ? 17.612 7.371 -18.128 1.00 82.75 89 ILE A CA 1
ATOM 657 C C . ILE A 1 89 ? 17.883 5.898 -17.804 1.00 82.75 89 ILE A C 1
ATOM 659 O O . ILE A 1 89 ? 18.949 5.549 -17.284 1.00 82.75 89 ILE A O 1
ATOM 663 N N . CYS A 1 90 ? 16.921 5.028 -18.104 1.00 83.44 90 CYS A N 1
ATOM 664 C CA . CYS A 1 90 ? 17.088 3.591 -17.953 1.00 83.44 90 CYS A CA 1
ATOM 665 C C . CYS A 1 90 ? 18.206 3.081 -18.882 1.00 83.44 90 CYS A C 1
ATOM 667 O O . CYS A 1 90 ? 18.168 3.298 -20.090 1.00 83.44 90 CYS A O 1
ATOM 669 N N . ARG A 1 91 ? 19.210 2.395 -18.318 1.00 80.56 91 ARG A N 1
ATOM 670 C CA . ARG A 1 91 ? 20.351 1.821 -19.066 1.00 80.56 91 ARG A CA 1
ATOM 671 C C . ARG A 1 91 ? 20.237 0.313 -19.289 1.00 80.56 91 ARG A C 1
ATOM 673 O O . ARG A 1 91 ? 21.210 -0.323 -19.682 1.00 80.56 91 ARG A O 1
ATOM 680 N N . VAL A 1 92 ? 19.083 -0.275 -18.981 1.00 78.62 92 VAL A N 1
ATOM 681 C CA . VAL A 1 92 ? 18.859 -1.710 -19.181 1.00 78.62 92 VAL A CA 1
ATOM 682 C C . VAL A 1 92 ? 18.774 -1.972 -20.690 1.00 78.62 92 VAL A C 1
ATOM 684 O O . VAL A 1 92 ? 17.902 -1.391 -21.338 1.00 78.62 92 VAL A O 1
ATOM 687 N N . PRO A 1 93 ? 19.662 -2.802 -21.270 1.00 75.25 93 PRO A N 1
ATOM 688 C CA . PRO A 1 93 ? 19.597 -3.115 -22.690 1.00 75.25 93 PRO A CA 1
ATOM 689 C C . PRO A 1 93 ? 18.329 -3.932 -22.979 1.00 75.25 93 PRO A C 1
ATOM 691 O O . PRO A 1 93 ? 17.991 -4.830 -22.199 1.00 75.25 93 PRO A O 1
ATOM 694 N N . PRO A 1 94 ? 17.609 -3.642 -24.074 1.00 72.81 94 PRO A N 1
ATOM 695 C CA . PRO A 1 94 ? 16.409 -4.387 -24.412 1.00 72.81 94 PRO A CA 1
ATOM 696 C C . PRO A 1 94 ? 16.765 -5.842 -24.768 1.00 72.81 94 PRO A C 1
ATOM 698 O O . PRO A 1 94 ? 17.817 -6.099 -25.363 1.00 72.81 94 PRO A O 1
ATOM 701 N N . PRO A 1 95 ? 15.887 -6.812 -24.454 1.00 71.31 95 PRO A N 1
ATOM 702 C CA . PRO A 1 95 ? 16.160 -8.235 -24.673 1.00 71.31 95 PRO A CA 1
ATOM 703 C C . PRO A 1 95 ? 16.323 -8.595 -26.156 1.00 71.31 95 PRO A C 1
ATOM 705 O O . PRO A 1 95 ? 16.954 -9.596 -26.480 1.00 71.31 95 PRO A O 1
ATOM 708 N N . CYS A 1 96 ? 15.790 -7.773 -27.065 1.00 69.81 96 CYS A N 1
ATOM 709 C CA . CYS A 1 96 ? 15.934 -7.950 -28.509 1.00 69.81 96 CYS A CA 1
ATOM 710 C C . CYS A 1 96 ? 17.338 -7.603 -29.041 1.00 69.81 96 CYS A C 1
ATOM 712 O O . CYS A 1 96 ? 17.602 -7.823 -30.220 1.00 69.81 96 CYS A O 1
ATOM 714 N N . GLY A 1 97 ? 18.236 -7.051 -28.212 1.00 70.19 97 GLY A N 1
ATOM 715 C CA . GLY A 1 97 ? 19.607 -6.701 -28.606 1.00 70.19 97 GLY A CA 1
ATOM 716 C C . GLY A 1 97 ? 19.723 -5.485 -29.535 1.00 70.19 97 GLY A C 1
ATOM 717 O O . GLY A 1 97 ? 20.829 -5.136 -29.947 1.00 70.19 97 GLY A O 1
ATOM 718 N N . HIS A 1 98 ? 18.610 -4.824 -29.865 1.00 70.06 98 HIS A N 1
ATOM 719 C CA . HIS A 1 98 ? 18.614 -3.552 -30.586 1.00 70.06 98 HIS A CA 1
ATOM 720 C C . HIS A 1 98 ? 19.026 -2.396 -29.670 1.00 70.06 98 HIS A C 1
ATOM 722 O O . HIS A 1 98 ? 18.891 -2.466 -28.449 1.00 70.06 98 HIS A O 1
ATOM 728 N N . GLN A 1 99 ? 19.525 -1.305 -30.251 1.00 64.31 99 GLN A N 1
ATOM 729 C CA . GLN A 1 99 ? 19.792 -0.103 -29.466 1.00 64.31 99 GLN A CA 1
ATOM 730 C C . GLN A 1 99 ? 18.467 0.472 -28.932 1.00 64.31 99 GLN A C 1
ATOM 732 O O . GLN A 1 99 ? 17.470 0.474 -29.659 1.00 64.31 99 GLN A O 1
ATOM 737 N N . PRO A 1 100 ? 18.423 0.941 -27.674 1.00 65.12 100 PRO A N 1
ATOM 738 C CA . PRO A 1 100 ? 17.224 1.548 -27.113 1.00 65.12 100 PRO A CA 1
ATOM 739 C C . PRO A 1 100 ? 16.922 2.855 -27.854 1.00 65.12 100 PRO A C 1
ATOM 741 O O . PRO A 1 100 ? 17.638 3.839 -27.703 1.00 65.12 100 PRO A O 1
ATOM 744 N N . ILE A 1 101 ? 15.872 2.851 -28.678 1.00 66.00 101 ILE A N 1
ATOM 745 C CA . ILE A 1 101 ? 15.463 4.033 -29.457 1.00 66.00 101 ILE A CA 1
ATOM 746 C C . ILE A 1 101 ? 14.645 5.002 -28.608 1.00 66.00 101 ILE A C 1
ATOM 748 O O .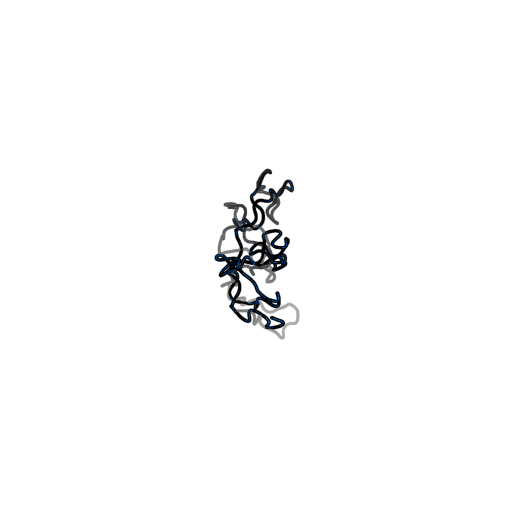 ILE A 1 101 ? 14.712 6.211 -28.808 1.00 66.00 101 ILE A O 1
ATOM 752 N N . ILE A 1 102 ? 13.875 4.477 -27.654 1.00 72.81 102 ILE A N 1
ATOM 753 C CA . ILE A 1 102 ? 12.994 5.274 -26.805 1.00 72.81 102 ILE A CA 1
ATOM 754 C C . ILE A 1 102 ? 13.706 5.488 -25.466 1.00 72.81 102 ILE A C 1
ATOM 756 O O . ILE A 1 102 ? 13.750 4.559 -24.658 1.00 72.81 102 ILE A O 1
ATOM 760 N N . PRO A 1 103 ? 14.291 6.674 -25.211 1.00 77.56 103 PRO A N 1
ATOM 761 C CA . PRO A 1 103 ? 14.824 6.986 -23.897 1.00 77.56 103 PRO A CA 1
ATOM 762 C C . PRO A 1 103 ? 13.662 7.140 -22.914 1.00 77.56 103 PRO A C 1
ATOM 764 O O . PRO A 1 103 ? 12.754 7.942 -23.125 1.00 77.56 103 PRO A O 1
ATOM 767 N N . HIS A 1 104 ? 13.695 6.391 -21.815 1.00 80.19 104 HIS A N 1
ATOM 768 C CA . HIS A 1 104 ? 12.703 6.493 -20.747 1.00 80.19 104 HIS A CA 1
ATOM 769 C C . HIS A 1 104 ? 13.364 6.617 -19.376 1.00 80.19 104 HIS A C 1
ATOM 771 O O . HIS A 1 104 ? 14.518 6.228 -19.170 1.00 80.19 104 HIS A O 1
ATOM 777 N N . SER A 1 105 ? 12.626 7.189 -18.425 1.00 83.62 105 SER A N 1
ATOM 778 C CA . SER A 1 105 ? 13.088 7.355 -17.048 1.00 83.62 105 SER A CA 1
ATOM 779 C C . SER A 1 105 ? 13.267 6.009 -16.353 1.00 83.62 105 SER A C 1
ATOM 781 O O . SER A 1 105 ? 12.602 5.021 -16.669 1.00 83.62 105 SER A O 1
ATOM 783 N N . CYS A 1 106 ? 14.158 5.973 -15.368 1.00 83.94 106 CYS A N 1
ATOM 784 C CA . CYS A 1 106 ? 14.364 4.794 -14.554 1.00 83.94 106 CYS A CA 1
ATOM 785 C C . CYS A 1 106 ? 13.079 4.419 -13.807 1.00 83.94 106 CYS A C 1
ATOM 787 O O . CYS A 1 106 ? 12.400 5.250 -13.209 1.00 83.94 106 CYS A O 1
ATOM 789 N N . HIS A 1 107 ? 12.793 3.126 -13.793 1.00 80.31 107 HIS A N 1
ATOM 790 C CA . HIS A 1 107 ? 11.631 2.543 -13.145 1.00 80.31 107 HIS A CA 1
ATOM 791 C C . HIS A 1 107 ? 12.072 1.355 -12.277 1.00 80.31 107 HIS A C 1
ATOM 793 O O . HIS A 1 107 ? 13.179 0.829 -12.446 1.00 80.31 107 HIS A O 1
ATOM 799 N N . PRO A 1 108 ? 11.247 0.919 -11.313 1.00 76.62 108 PRO A N 1
ATOM 800 C CA . PRO A 1 108 ? 11.483 -0.338 -10.613 1.00 76.62 108 PRO A CA 1
ATOM 801 C C . PRO A 1 108 ? 11.558 -1.514 -11.601 1.00 76.62 108 PRO A C 1
ATOM 803 O O . PRO A 1 108 ? 10.848 -1.533 -12.607 1.00 76.62 108 PRO A O 1
ATOM 806 N N . ARG A 1 109 ? 12.376 -2.531 -11.281 1.00 74.06 109 ARG A N 1
ATOM 807 C CA . ARG A 1 109 ? 12.559 -3.743 -12.116 1.00 74.06 109 ARG A CA 1
ATOM 808 C C . ARG A 1 109 ? 11.270 -4.541 -12.333 1.00 74.06 109 ARG A C 1
ATOM 810 O O . ARG A 1 109 ? 11.214 -5.368 -13.230 1.00 74.06 109 ARG A O 1
ATOM 817 N N . SER A 1 110 ? 10.255 -4.297 -11.509 1.00 78.88 110 SER A N 1
ATOM 818 C CA . SER A 1 110 ? 8.923 -4.890 -11.630 1.00 78.88 110 SER A CA 1
ATOM 819 C C . SER A 1 110 ? 8.124 -4.344 -12.818 1.00 78.88 110 SER A C 1
ATOM 821 O O . SER A 1 110 ? 7.178 -4.991 -13.248 1.00 78.88 110 SER A O 1
ATOM 823 N N . ILE A 1 111 ? 8.474 -3.160 -13.330 1.00 80.75 111 ILE A N 1
ATOM 824 C CA . ILE A 1 111 ? 7.839 -2.567 -14.510 1.00 80.75 111 ILE A CA 1
ATOM 825 C C . ILE A 1 111 ? 8.690 -2.943 -15.732 1.00 80.75 111 ILE A C 1
ATOM 827 O O . ILE A 1 111 ? 9.896 -2.682 -15.709 1.00 80.75 111 ILE A O 1
ATOM 831 N N . PRO A 1 112 ? 8.118 -3.567 -16.779 1.00 81.38 112 PRO A N 1
ATOM 832 C CA . PRO A 1 112 ? 8.862 -3.883 -17.994 1.00 81.38 112 PRO A CA 1
ATOM 833 C C . PRO A 1 112 ? 9.251 -2.605 -18.747 1.00 81.38 112 PRO A C 1
ATOM 835 O O . PRO A 1 112 ? 8.534 -1.606 -18.717 1.00 81.38 112 PRO A O 1
ATOM 838 N N . CYS A 1 113 ? 10.396 -2.643 -19.434 1.00 82.12 113 CYS A N 1
ATOM 839 C CA . CYS A 1 113 ? 10.777 -1.569 -20.354 1.00 82.12 113 CYS A CA 1
ATOM 840 C C . CYS A 1 113 ? 9.766 -1.482 -21.515 1.00 82.12 113 CYS A C 1
ATOM 842 O O . CYS A 1 113 ? 9.189 -2.511 -21.882 1.00 82.12 113 CYS A O 1
ATOM 844 N N . PRO A 1 114 ? 9.563 -0.292 -22.109 1.00 80.69 114 PRO A N 1
ATOM 845 C CA . PRO A 1 114 ? 8.730 -0.151 -23.297 1.00 80.69 114 PRO A CA 1
ATOM 846 C C . PRO A 1 114 ? 9.225 -1.069 -24.432 1.00 80.69 114 PRO A C 1
ATOM 848 O O . PRO A 1 114 ? 10.437 -1.290 -24.554 1.00 80.69 114 PRO A O 1
ATOM 851 N N . PRO A 1 115 ? 8.308 -1.621 -25.248 1.00 74.56 115 PRO A N 1
ATOM 852 C CA . PRO A 1 115 ? 8.660 -2.524 -26.336 1.00 74.56 115 PRO A CA 1
ATOM 853 C C . PRO A 1 115 ? 9.489 -1.813 -27.410 1.00 74.56 115 PRO A C 1
ATOM 855 O O . PRO A 1 115 ? 9.452 -0.589 -27.565 1.00 74.56 115 PRO A O 1
ATOM 858 N N . CYS A 1 116 ? 10.263 -2.599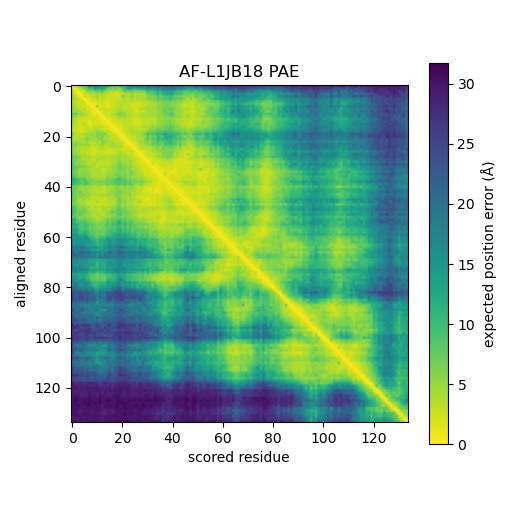 -28.151 1.00 70.62 116 CYS A N 1
ATOM 859 C CA . CYS A 1 116 ? 11.090 -2.085 -29.230 1.00 70.62 116 CYS A CA 1
ATOM 860 C C . CYS A 1 116 ? 10.227 -1.900 -30.478 1.00 70.62 116 CYS A C 1
ATOM 862 O O . CYS A 1 116 ? 9.713 -2.873 -30.989 1.00 70.62 116 CYS A O 1
ATOM 864 N N . ILE A 1 117 ? 10.130 -0.684 -31.013 1.00 71.00 117 ILE A N 1
ATOM 865 C CA . ILE A 1 117 ? 9.368 -0.417 -32.250 1.00 71.00 117 ILE A CA 1
ATOM 866 C C . ILE A 1 117 ? 10.146 -0.752 -33.537 1.00 71.00 117 ILE A C 1
ATOM 868 O O . ILE A 1 117 ? 9.697 -0.448 -34.641 1.00 71.00 117 ILE A O 1
ATOM 872 N N . VAL A 1 118 ? 11.358 -1.303 -33.412 1.00 66.38 118 VAL A N 1
ATOM 873 C CA . VAL A 1 118 ? 12.203 -1.628 -34.564 1.00 66.38 118 VAL A CA 1
ATOM 874 C C . VAL A 1 118 ? 11.721 -2.923 -35.182 1.00 66.38 118 VAL A C 1
ATOM 876 O O . VAL A 1 118 ? 11.939 -4.003 -34.635 1.00 66.38 118 VAL A O 1
ATOM 879 N N . ILE A 1 119 ? 11.158 -2.813 -36.380 1.00 64.12 119 ILE A N 1
ATOM 880 C CA . ILE A 1 119 ? 10.857 -3.968 -37.216 1.00 64.12 119 ILE A CA 1
ATOM 881 C C . ILE A 1 119 ? 12.187 -4.589 -37.648 1.00 64.12 119 ILE A C 1
ATOM 883 O O . ILE A 1 119 ? 12.976 -4.000 -38.391 1.00 64.12 119 ILE A O 1
ATOM 887 N N . CYS A 1 120 ? 12.460 -5.783 -37.138 1.00 60.91 120 CYS A N 1
ATOM 888 C CA . CYS A 1 120 ? 13.684 -6.502 -37.434 1.00 60.91 120 CYS A CA 1
ATOM 889 C C . CYS A 1 120 ? 13.517 -7.304 -38.730 1.00 60.91 120 CYS A C 1
ATOM 891 O O . CYS A 1 120 ? 13.031 -8.432 -38.721 1.00 60.91 120 CYS A O 1
ATOM 893 N N . ASP A 1 121 ? 13.964 -6.736 -39.853 1.00 58.03 121 ASP A N 1
ATOM 894 C CA . ASP A 1 121 ? 13.965 -7.427 -41.154 1.00 58.03 121 ASP A CA 1
ATOM 895 C C . ASP A 1 121 ? 15.165 -8.380 -41.340 1.00 58.03 121 ASP A C 1
ATOM 897 O O . ASP A 1 121 ? 15.399 -8.928 -42.415 1.00 58.03 121 ASP A O 1
ATOM 901 N N . LYS A 1 122 ? 15.963 -8.603 -40.288 1.00 56.47 122 LYS A N 1
ATOM 902 C CA . LYS A 1 122 ? 17.151 -9.457 -40.373 1.00 56.47 122 LYS A CA 1
ATOM 903 C C . LYS A 1 122 ? 16.755 -10.928 -40.297 1.00 56.47 122 LYS A C 1
ATOM 905 O O . LYS A 1 122 ? 16.217 -11.395 -39.292 1.00 56.47 122 LYS A O 1
ATOM 910 N N . THR A 1 123 ? 17.095 -11.677 -41.341 1.00 54.41 123 THR A N 1
ATOM 911 C CA . THR A 1 123 ? 17.062 -13.141 -41.341 1.00 54.41 123 THR A CA 1
ATOM 912 C C . THR A 1 123 ? 18.021 -13.649 -40.265 1.00 54.41 123 THR A C 1
ATOM 914 O O . THR A 1 123 ? 19.219 -13.354 -40.301 1.00 54.41 123 THR A O 1
ATOM 917 N N . LEU A 1 124 ? 17.513 -14.396 -39.281 1.00 58.16 124 LEU A N 1
ATOM 918 C CA . LEU A 1 124 ? 18.372 -15.041 -38.285 1.00 58.16 124 LEU A CA 1
ATOM 919 C C . LEU A 1 124 ? 19.315 -16.030 -39.000 1.00 58.16 124 LEU A C 1
ATOM 921 O O . LEU A 1 124 ? 18.964 -16.582 -40.043 1.00 58.16 124 LEU A O 1
ATOM 925 N N . ARG A 1 125 ? 20.512 -16.281 -38.443 1.00 51.69 125 ARG A N 1
ATOM 926 C CA . ARG A 1 125 ? 21.581 -17.117 -39.059 1.00 51.69 125 ARG A CA 1
ATOM 927 C C . ARG A 1 125 ? 21.153 -18.546 -39.434 1.00 51.69 125 ARG A C 1
ATOM 929 O O . ARG A 1 125 ? 21.849 -19.238 -40.160 1.00 51.69 125 ARG A O 1
ATOM 936 N N . CYS A 1 126 ? 20.008 -18.971 -38.935 1.00 53.78 126 CYS A N 1
ATOM 937 C CA . CYS A 1 126 ? 19.319 -20.227 -39.192 1.00 53.78 126 CYS A CA 1
ATOM 938 C C . CYS A 1 126 ? 18.474 -20.218 -40.48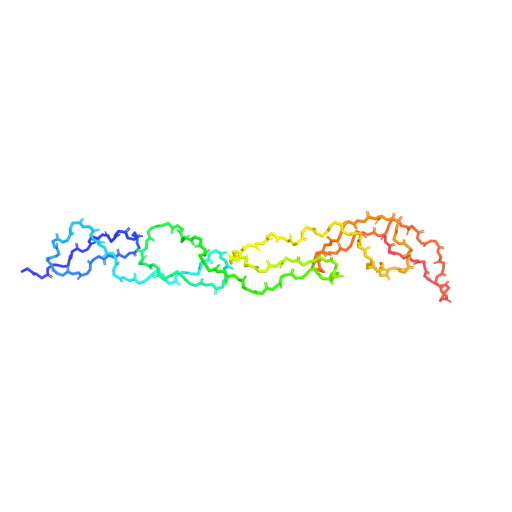3 1.00 53.78 126 CYS A C 1
ATOM 940 O O . CYS A 1 126 ? 17.853 -21.229 -40.803 1.00 53.78 126 CYS A O 1
ATOM 942 N N . GLY A 1 127 ? 18.431 -19.105 -41.230 1.00 52.31 127 GLY A N 1
ATOM 943 C CA . GLY A 1 127 ? 17.906 -19.005 -42.601 1.00 52.31 127 GLY A CA 1
ATOM 944 C C . GLY A 1 127 ? 16.402 -19.253 -42.781 1.00 52.31 127 GLY A C 1
ATOM 945 O O . GLY A 1 127 ? 15.894 -19.083 -43.883 1.00 52.31 127 GLY A O 1
ATOM 946 N N . LYS A 1 128 ? 15.678 -19.654 -41.728 1.00 48.12 128 LYS A N 1
ATOM 947 C CA . LYS A 1 128 ? 14.279 -20.114 -41.795 1.00 48.12 128 LYS A CA 1
ATOM 948 C C . LYS A 1 128 ? 13.326 -19.348 -40.878 1.00 48.12 128 LYS A C 1
ATOM 950 O O . LYS A 1 128 ? 12.177 -19.749 -40.727 1.00 48.12 128 LYS A O 1
ATOM 955 N N . HIS A 1 129 ? 13.786 -18.286 -40.222 1.00 46.34 129 HIS A N 1
ATOM 956 C CA . HIS A 1 129 ? 12.941 -17.488 -39.336 1.00 46.34 129 HIS A CA 1
ATOM 957 C C . HIS A 1 129 ? 13.280 -16.012 -39.490 1.00 46.34 129 HIS A C 1
ATOM 959 O O . HIS A 1 129 ? 14.443 -15.603 -39.404 1.00 46.34 129 HIS A O 1
ATOM 965 N N . ARG A 1 130 ? 12.230 -15.226 -39.721 1.00 51.59 130 ARG A N 1
ATOM 966 C CA . ARG A 1 130 ? 12.252 -13.772 -39.585 1.00 51.59 130 ARG A CA 1
ATOM 967 C C . ARG A 1 130 ? 11.976 -13.459 -38.119 1.00 51.59 130 ARG A C 1
ATOM 969 O O . ARG A 1 130 ? 11.298 -14.227 -37.439 1.00 51.59 130 ARG A O 1
ATOM 976 N N . CYS A 1 131 ? 12.566 -12.390 -37.608 1.00 52.22 131 CYS A N 1
ATOM 977 C CA . CYS A 1 131 ? 12.414 -12.019 -36.211 1.00 52.22 131 CYS A CA 1
ATOM 978 C C . CYS A 1 131 ? 10.968 -11.529 -35.988 1.00 52.22 131 CYS A C 1
ATOM 980 O O . CYS A 1 131 ? 10.623 -10.425 -36.388 1.00 52.22 131 CYS A O 1
ATOM 982 N N . SER A 1 132 ? 10.108 -12.379 -35.419 1.00 52.50 132 SER A N 1
ATOM 983 C CA . SER A 1 132 ? 8.666 -12.111 -35.265 1.00 52.50 132 SER A CA 1
ATOM 984 C C . SER A 1 132 ? 8.298 -11.347 -33.987 1.00 52.50 132 SER A C 1
ATOM 986 O O . SER A 1 132 ? 7.137 -11.377 -33.586 1.00 52.50 132 SER A O 1
ATOM 988 N N . LEU A 1 133 ? 9.262 -10.729 -33.298 1.00 49.25 133 LEU A N 1
ATOM 989 C CA . LEU A 1 133 ? 8.951 -9.937 -32.108 1.00 49.25 133 LEU A CA 1
ATOM 990 C C . LEU A 1 133 ? 8.527 -8.521 -32.535 1.00 49.25 133 LEU A C 1
ATOM 992 O O . LEU A 1 133 ? 9.321 -7.869 -33.218 1.00 49.25 133 LEU A O 1
ATOM 996 N N . PRO A 1 134 ? 7.302 -8.084 -32.180 1.00 48.94 134 PRO A N 1
ATOM 997 C CA . PRO A 1 134 ? 6.827 -6.727 -32.425 1.00 48.94 134 PRO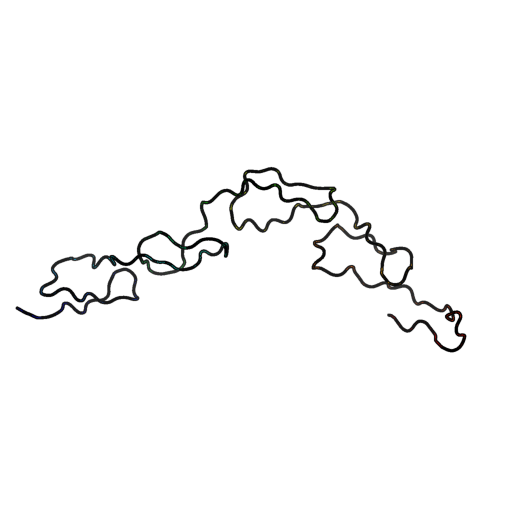 A CA 1
ATOM 998 C C . PRO A 1 134 ? 7.524 -5.684 -31.547 1.00 48.94 134 PRO A C 1
ATOM 1000 O O . PRO A 1 134 ? 8.097 -6.053 -30.489 1.00 48.94 134 PRO A O 1
#

Mean predicted aligned error: 12.62 Å

Solvent-accessible surface area (backbone atoms only — not comparable to full-atom values): 8775 Å² total; per-residue (Å²): 130,85,53,55,54,64,47,69,18,62,26,74,82,50,61,38,74,46,60,70,65,80,70,89,68,38,72,44,86,51,67,43,66,46,72,23,88,50,75,80,48,63,35,86,48,60,32,55,58,79,80,77,64,78,59,85,50,73,34,74,63,67,49,64,39,92,80,68,84,36,69,41,73,54,79,36,60,42,64,63,75,74,66,66,86,38,83,48,69,55,81,76,77,49,94,85,72,55,80,80,83,75,87,44,65,44,69,60,86,89,56,79,77,83,80,55,86,63,80,48,86,56,67,42,98,79,76,78,46,67,53,83,65,104

pLDDT: mean 79.03, std 12.1, range [46.34, 92.31]

Sequence (134 aa):
CNQTCGKMLSCGQHVCILACCDDPLHLCPEPCGRQLPCGLHFCEDRCHKGKCRKCSQWVYTSLVCACGSTSVKPPRKCGDKSLPLCSNICRVPPPCGHQPIIPHSCHPRSIPCPPCIVICDKTLRCGKHRCSLP

Organism: Guillardia theta (strain CCMP2712) (NCBI:txid905079)

Secondary structure (DSSP, 8-state):
---B--PBPTTSS-B---BT---SS----SB--PBPTTSS-B--SBP-SSSPPPP-PEE-S-EE-TTSS-EEPSPEETT--------SBP-PPPTT-S---S--B---TTSPPPPP-----PBPTTSS-B----

InterPro domains:
  IPR000967 Zinc finger, NF-X1-type [SM00438] (11-34)
  IPR000967 Zinc finger, NF-X1-type [SM00438] (38-57)
  IPR000967 Zinc finger, NF-X1-type [SM00438] (96-118)
  IPR034078 Transcription factor NFX1 family [PTHR12360] (1-131)

Radius of gyration: 28.27 Å; Cα contacts (8 Å, |Δi|>4): 204; chains: 1; bounding box: 52×31×82 Å